Protein AF-A0AAD5MSH5-F1 (afdb_monomer)

Sequence (132 aa):
MSPALSSSQAVLTRASNQLAKDLDSNEAIIKDILGLSEERRESKEDINTLRVKVRRSINELDFRMNNVQAALDKYNAAVDQLGASAASDRTEMDKVEEVIEKTLDLLDRAQDQKISLIHCYDEVDHSQAKFT

Organism: Parelaphostrongylus tenuis (NCBI:txid148309)

Mean predicted aligned error: 6.56 Å

Nearest PDB structures (foldseek):
  6h2d-assembly1_S  TM=4.336E-01  e=3.530E+00  Aeromonas hydrophila subsp. hydrophila AL09-71

pLDDT: mean 86.04, std 11.87, range [52.75, 97.81]

Radius of gyration: 19.92 Å; Cα contacts (8 Å, |Δi|>4): 87; chains: 1; bounding box: 40×21×59 Å

Structure (mmCIF, N/CA/C/O backbone):
data_AF-A0AAD5MSH5-F1
#
_entry.id   AF-A0AAD5MSH5-F1
#
loop_
_atom_site.group_PDB
_atom_site.id
_atom_site.type_symbol
_atom_site.label_atom_id
_atom_site.label_alt_id
_atom_site.label_comp_id
_atom_site.label_asym_id
_atom_site.label_entity_id
_atom_site.label_seq_id
_atom_site.pdbx_PDB_ins_code
_atom_site.Cartn_x
_atom_site.Cartn_y
_atom_site.Cartn_z
_atom_site.occupancy
_atom_site.B_iso_or_equiv
_atom_site.auth_seq_id
_atom_site.auth_comp_id
_atom_site.auth_asym_id
_atom_site.auth_atom_id
_atom_site.pdbx_PDB_model_num
ATOM 1 N N . MET A 1 1 ? 19.717 -1.812 -20.221 1.00 62.75 1 MET A N 1
ATOM 2 C CA . MET A 1 1 ? 18.956 -0.781 -19.465 1.00 62.75 1 MET A CA 1
ATOM 3 C C . MET A 1 1 ? 19.577 0.614 -19.561 1.00 62.75 1 MET A C 1
ATOM 5 O O . MET A 1 1 ? 20.780 0.765 -19.368 1.00 62.75 1 MET A O 1
ATOM 9 N N . SER A 1 2 ? 18.763 1.645 -19.824 1.00 76.06 2 SER A N 1
ATOM 10 C CA . SER A 1 2 ? 19.203 3.051 -19.830 1.00 76.06 2 SER A CA 1
ATOM 11 C C . SER A 1 2 ? 19.409 3.608 -18.406 1.00 76.06 2 SER A C 1
ATOM 13 O O . SER A 1 2 ? 18.768 3.135 -17.461 1.00 76.06 2 SER A O 1
ATOM 15 N N . PRO A 1 3 ? 20.247 4.650 -18.220 1.00 80.88 3 PRO A N 1
ATOM 16 C CA . PRO A 1 3 ? 20.436 5.295 -16.915 1.00 80.88 3 PRO A CA 1
ATOM 17 C C . PRO A 1 3 ? 19.136 5.844 -16.303 1.00 80.88 3 PRO A C 1
ATOM 19 O O . PRO A 1 3 ? 18.953 5.792 -15.088 1.00 80.88 3 PRO A O 1
ATOM 22 N N . ALA A 1 4 ? 18.214 6.334 -17.139 1.00 82.50 4 ALA A N 1
ATOM 23 C CA . ALA A 1 4 ? 16.919 6.856 -16.703 1.00 82.50 4 ALA A CA 1
ATOM 24 C C . ALA A 1 4 ? 16.001 5.754 -16.143 1.00 82.50 4 ALA A C 1
ATOM 26 O O . ALA A 1 4 ? 15.382 5.940 -15.091 1.00 82.50 4 ALA A O 1
ATOM 27 N N . LEU A 1 5 ? 15.962 4.584 -16.791 1.00 85.25 5 LEU A N 1
ATOM 28 C CA . LEU A 1 5 ? 15.197 3.436 -16.300 1.00 85.25 5 LEU A CA 1
ATOM 29 C C . LEU A 1 5 ? 15.795 2.879 -15.003 1.00 85.25 5 LEU A C 1
ATOM 31 O O . LEU A 1 5 ? 15.075 2.619 -14.047 1.00 85.25 5 LEU A O 1
ATOM 35 N N . SER A 1 6 ? 17.122 2.760 -14.937 1.00 86.81 6 SER A N 1
ATOM 36 C CA . SER A 1 6 ? 17.810 2.297 -13.726 1.00 86.81 6 SER A CA 1
ATOM 37 C C . SER A 1 6 ? 17.542 3.221 -12.526 1.00 86.81 6 SER A C 1
ATOM 39 O O . SER A 1 6 ? 17.233 2.758 -11.428 1.00 86.81 6 SER A O 1
ATOM 41 N N . SER A 1 7 ? 17.585 4.539 -12.745 1.00 90.12 7 SER A N 1
ATOM 42 C CA . SER A 1 7 ? 17.289 5.535 -11.711 1.00 90.12 7 SER A CA 1
ATOM 43 C C . SER A 1 7 ? 15.833 5.469 -11.234 1.00 90.12 7 SER A C 1
ATOM 45 O O . SER A 1 7 ? 15.577 5.415 -10.030 1.00 90.12 7 SER A O 1
ATOM 47 N N . SER A 1 8 ? 14.870 5.416 -12.161 1.00 90.88 8 SER A N 1
ATOM 48 C CA . SER A 1 8 ? 13.445 5.317 -11.811 1.00 90.88 8 SER A CA 1
ATOM 49 C C . SER A 1 8 ? 13.112 4.005 -11.094 1.00 90.88 8 SER A C 1
ATOM 51 O O . SER A 1 8 ? 12.410 4.039 -10.083 1.00 90.88 8 SER A O 1
ATOM 53 N N . GLN A 1 9 ? 13.703 2.879 -11.507 1.00 92.88 9 GLN A N 1
ATOM 54 C CA . GLN A 1 9 ? 13.558 1.598 -10.809 1.00 92.88 9 GLN A CA 1
ATOM 55 C C . GLN A 1 9 ? 14.077 1.668 -9.368 1.00 92.88 9 GLN A C 1
ATOM 57 O O . GLN A 1 9 ? 13.445 1.147 -8.447 1.00 92.88 9 GLN A O 1
ATOM 62 N N . ALA A 1 10 ? 15.218 2.328 -9.143 1.00 94.19 10 ALA A N 1
ATOM 63 C CA . ALA A 1 10 ? 15.781 2.488 -7.805 1.00 94.19 10 ALA A CA 1
ATOM 64 C C . ALA A 1 10 ? 14.863 3.317 -6.891 1.00 94.19 10 ALA A C 1
ATOM 66 O O . ALA A 1 10 ? 14.709 2.996 -5.710 1.00 94.19 10 ALA A O 1
ATOM 67 N N . VAL A 1 11 ? 14.231 4.365 -7.429 1.00 96.06 11 VAL A N 1
ATOM 68 C CA . VAL A 1 11 ? 13.235 5.166 -6.701 1.00 96.06 11 VAL A CA 1
ATOM 69 C C . VAL A 1 11 ? 12.001 4.327 -6.371 1.00 96.06 11 VAL A C 1
ATOM 71 O O . VAL A 1 11 ? 11.589 4.304 -5.211 1.00 96.06 11 VAL A O 1
ATOM 74 N N . LEU A 1 12 ? 11.466 3.589 -7.348 1.00 96.88 12 LEU A N 1
ATOM 75 C CA . LEU A 1 12 ? 10.310 2.714 -7.159 1.00 96.88 12 LEU A CA 1
ATOM 76 C C . LEU A 1 12 ? 10.575 1.632 -6.106 1.00 96.88 12 LEU A C 1
ATOM 78 O O . LEU A 1 12 ? 9.761 1.416 -5.210 1.00 96.88 12 LEU A O 1
ATOM 82 N N . THR A 1 13 ? 11.759 1.021 -6.146 1.00 95.81 13 THR A N 1
ATOM 83 C CA . THR A 1 13 ? 12.189 0.013 -5.168 1.00 95.81 13 THR A CA 1
ATOM 84 C C . THR A 1 13 ? 12.217 0.590 -3.755 1.00 95.81 13 THR A C 1
ATOM 86 O O . THR A 1 13 ? 11.722 -0.025 -2.813 1.00 95.81 13 THR A O 1
ATOM 89 N N . ARG A 1 14 ? 12.769 1.797 -3.578 1.00 96.38 14 ARG A N 1
ATOM 90 C CA . ARG A 1 14 ? 12.816 2.455 -2.263 1.00 96.38 14 ARG A CA 1
ATOM 91 C C . ARG A 1 14 ? 11.421 2.788 -1.742 1.00 96.38 14 ARG A C 1
ATOM 93 O O . ARG A 1 14 ? 11.162 2.551 -0.564 1.00 96.38 14 ARG A O 1
ATOM 100 N N . ALA A 1 15 ? 10.547 3.316 -2.599 1.00 96.19 15 ALA A N 1
ATOM 101 C CA . ALA A 1 15 ? 9.170 3.629 -2.228 1.00 96.19 15 ALA A CA 1
ATOM 102 C C . ALA A 1 15 ? 8.409 2.358 -1.814 1.00 96.19 15 ALA A C 1
ATOM 104 O O . ALA A 1 15 ? 7.812 2.327 -0.739 1.00 96.19 15 ALA A O 1
ATOM 105 N N . SER A 1 16 ? 8.527 1.292 -2.610 1.00 96.56 16 SER A N 1
ATOM 106 C CA . SER A 1 16 ? 7.879 -0.001 -2.363 1.00 96.56 16 SER A CA 1
ATOM 107 C C . SER A 1 16 ? 8.370 -0.648 -1.068 1.00 96.56 16 SER A C 1
ATOM 109 O O . SER A 1 16 ? 7.571 -1.063 -0.236 1.00 96.56 16 SER A O 1
ATOM 111 N N . ASN A 1 17 ? 9.684 -0.648 -0.825 1.00 96.88 17 ASN A N 1
ATOM 112 C CA . ASN A 1 17 ? 10.255 -1.179 0.417 1.00 96.88 17 ASN A CA 1
ATOM 113 C C . ASN A 1 17 ? 9.756 -0.440 1.658 1.00 96.88 17 ASN A C 1
ATOM 115 O O . ASN A 1 17 ? 9.638 -1.030 2.730 1.00 96.88 17 ASN A O 1
ATOM 119 N N . GLN A 1 18 ? 9.511 0.861 1.539 1.00 96.19 18 GLN A N 1
ATOM 120 C CA . GLN A 1 18 ? 9.016 1.642 2.655 1.00 96.19 18 GLN A CA 1
ATOM 121 C C . GLN A 1 18 ? 7.526 1.387 2.903 1.00 96.19 18 GLN A C 1
ATOM 123 O O . GLN A 1 18 ? 7.146 1.218 4.055 1.00 96.19 18 GLN A O 1
ATOM 128 N N . LEU A 1 19 ? 6.716 1.271 1.843 1.00 96.94 19 LEU A N 1
ATOM 129 C CA . LEU A 1 19 ? 5.322 0.843 1.963 1.00 96.94 19 LEU A CA 1
ATOM 130 C C . LEU A 1 19 ? 5.228 -0.547 2.610 1.00 96.94 19 LEU A C 1
ATOM 132 O O . LEU A 1 19 ? 4.479 -0.712 3.562 1.00 96.94 19 LEU A O 1
ATOM 136 N N . ALA A 1 20 ? 6.042 -1.515 2.176 1.00 95.88 20 ALA A N 1
ATOM 137 C CA . ALA A 1 20 ? 6.054 -2.865 2.745 1.00 95.88 20 ALA A CA 1
ATOM 138 C C . ALA A 1 20 ? 6.337 -2.880 4.261 1.00 95.88 20 ALA A C 1
ATOM 140 O O . ALA A 1 20 ? 5.643 -3.561 5.007 1.00 95.88 20 ALA A O 1
ATOM 141 N N . LYS A 1 21 ? 7.295 -2.074 4.738 1.00 95.31 21 LYS A N 1
ATOM 142 C CA . LYS A 1 21 ? 7.568 -1.936 6.183 1.00 95.31 21 LYS A CA 1
ATOM 143 C C . LYS A 1 21 ? 6.386 -1.368 6.960 1.00 95.31 21 LYS A C 1
ATOM 145 O O . LYS A 1 21 ? 6.148 -1.759 8.106 1.00 95.31 21 LYS A O 1
ATOM 150 N N . ASP A 1 22 ? 5.679 -0.423 6.353 1.00 93.19 22 ASP A N 1
ATOM 151 C CA . ASP A 1 22 ? 4.509 0.186 6.969 1.00 93.19 22 ASP A CA 1
ATOM 152 C C . ASP A 1 22 ? 3.348 -0.824 6.999 1.00 93.19 22 ASP A C 1
ATOM 154 O O . ASP A 1 22 ? 2.639 -0.881 8.003 1.00 93.19 22 ASP A O 1
ATOM 158 N N . LEU A 1 23 ? 3.235 -1.712 5.996 1.00 94.19 23 LEU A N 1
ATOM 159 C CA . LEU A 1 23 ? 2.302 -2.844 6.035 1.00 94.19 23 LEU A CA 1
ATOM 160 C C . LEU A 1 23 ? 2.590 -3.796 7.197 1.00 94.19 23 LEU A C 1
ATOM 162 O O . LEU A 1 23 ? 1.682 -4.100 7.971 1.00 94.19 23 LEU A O 1
ATOM 166 N N . ASP A 1 24 ? 3.842 -4.222 7.363 1.00 93.81 24 ASP A N 1
ATOM 167 C CA . ASP A 1 24 ? 4.233 -5.118 8.460 1.00 93.81 24 ASP A CA 1
ATOM 168 C C . ASP A 1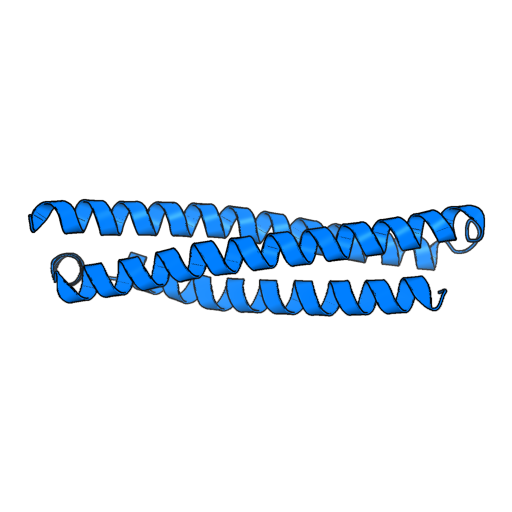 24 ? 3.939 -4.477 9.830 1.00 93.81 24 ASP A C 1
ATOM 170 O O . ASP A 1 24 ? 3.418 -5.113 10.750 1.00 93.81 24 ASP A O 1
ATOM 174 N N . SER A 1 25 ? 4.223 -3.177 9.958 1.00 91.88 25 SER A N 1
ATOM 175 C CA . SER A 1 25 ? 3.978 -2.415 11.188 1.00 91.88 25 SER A CA 1
ATOM 176 C C . SER A 1 25 ? 2.484 -2.278 11.493 1.00 91.88 25 SER A C 1
ATOM 178 O O . SER A 1 25 ? 2.063 -2.407 12.643 1.00 91.88 25 SER A O 1
ATOM 180 N N . ASN A 1 26 ? 1.668 -2.033 10.470 1.00 91.44 26 ASN A N 1
ATOM 181 C CA . ASN A 1 26 ? 0.221 -1.890 10.600 1.00 91.44 26 ASN A CA 1
ATOM 182 C C . ASN A 1 26 ? -0.478 -3.223 10.891 1.00 91.44 26 ASN A C 1
ATOM 184 O O . ASN A 1 26 ? -1.483 -3.231 11.601 1.00 91.44 26 ASN A O 1
ATOM 188 N N . GLU A 1 27 ? 0.057 -4.353 10.423 1.00 91.62 27 GLU A N 1
ATOM 189 C CA . GLU A 1 27 ? -0.480 -5.675 10.757 1.00 91.62 27 GLU A CA 1
ATOM 190 C C . GLU A 1 27 ? -0.406 -5.938 12.267 1.00 91.62 27 GLU A C 1
ATOM 192 O O . GLU A 1 27 ? -1.359 -6.448 12.859 1.00 91.62 27 GLU A O 1
ATOM 197 N N . ALA A 1 28 ? 0.688 -5.526 12.917 1.00 87.81 28 ALA A N 1
ATOM 198 C CA . ALA A 1 28 ? 0.805 -5.596 14.371 1.00 87.81 28 ALA A CA 1
ATOM 199 C C . ALA A 1 28 ? -0.264 -4.739 15.071 1.00 87.81 28 ALA A C 1
ATOM 201 O O . ALA A 1 28 ? -0.859 -5.179 16.047 1.00 87.81 28 ALA A O 1
ATOM 202 N N . ILE A 1 29 ? -0.571 -3.552 14.539 1.00 86.69 29 ILE A N 1
ATOM 203 C CA . ILE A 1 29 ? -1.605 -2.660 15.092 1.00 86.69 29 ILE A CA 1
ATOM 204 C C . ILE A 1 29 ? -2.993 -3.290 14.991 1.00 86.69 29 ILE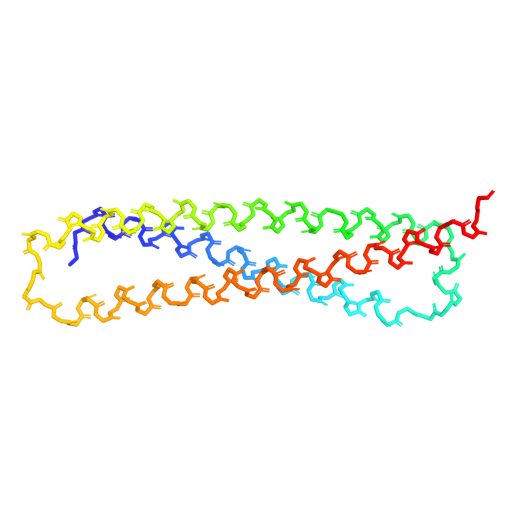 A C 1
ATOM 206 O O . ILE A 1 29 ? -3.748 -3.259 15.961 1.00 86.69 29 ILE A O 1
ATOM 210 N N . ILE A 1 30 ? -3.322 -3.870 13.837 1.00 87.06 30 ILE A N 1
ATOM 211 C CA . ILE A 1 30 ? -4.599 -4.559 13.626 1.00 87.06 30 ILE A CA 1
ATOM 212 C C . ILE A 1 30 ? -4.722 -5.733 14.605 1.00 87.06 30 ILE A C 1
ATOM 214 O O . ILE A 1 30 ? -5.737 -5.859 15.287 1.00 87.06 30 ILE A O 1
ATOM 218 N N . LYS A 1 31 ? -3.674 -6.558 14.733 1.00 86.06 31 LYS A N 1
ATOM 219 C CA . LYS A 1 31 ? -3.651 -7.686 15.680 1.00 86.06 31 LYS A CA 1
ATOM 220 C C . LYS A 1 31 ? -3.800 -7.234 17.128 1.00 86.06 31 LYS A C 1
ATOM 222 O O . LYS A 1 31 ? -4.566 -7.857 17.859 1.00 86.06 31 LYS A O 1
ATOM 227 N N . ASP A 1 32 ? -3.117 -6.158 17.521 1.00 84.25 32 ASP A N 1
ATOM 228 C CA . ASP A 1 32 ? -3.243 -5.580 18.859 1.00 84.25 32 ASP A CA 1
ATOM 229 C C . ASP A 1 32 ? -4.711 -5.248 19.147 1.00 84.25 32 ASP A C 1
ATOM 231 O O . ASP A 1 32 ? -5.244 -5.702 20.151 1.00 84.25 32 ASP A O 1
ATOM 235 N N . ILE A 1 33 ? -5.386 -4.521 18.247 1.00 82.00 33 ILE A N 1
ATOM 236 C CA . ILE A 1 33 ? -6.778 -4.070 18.427 1.00 82.00 33 ILE A CA 1
ATOM 237 C C . ILE A 1 33 ? -7.754 -5.248 18.466 1.00 82.00 33 ILE A C 1
ATOM 239 O O . ILE A 1 33 ? -8.587 -5.342 19.375 1.00 82.00 33 ILE A O 1
ATOM 243 N N . LEU A 1 34 ? -7.626 -6.179 17.518 1.00 80.44 34 LEU A N 1
ATOM 244 C CA . LEU A 1 34 ? -8.467 -7.374 17.463 1.00 80.44 34 LEU A CA 1
ATOM 245 C C . LEU A 1 34 ? -8.268 -8.274 18.692 1.00 80.44 34 LEU A C 1
ATOM 247 O O . LEU A 1 34 ? -9.224 -8.905 19.134 1.00 80.44 34 LEU A O 1
ATOM 251 N N . GLY A 1 35 ? -7.063 -8.297 19.268 1.00 78.88 35 GLY A N 1
ATOM 252 C CA . GLY A 1 35 ? -6.719 -9.080 20.455 1.00 78.88 35 GLY A CA 1
ATOM 253 C C . GLY A 1 35 ? -7.074 -8.438 21.802 1.00 78.88 35 GLY A C 1
ATOM 254 O O . GLY A 1 35 ? -6.910 -9.091 22.833 1.00 78.88 35 GLY A O 1
ATOM 255 N N . LEU A 1 36 ? -7.542 -7.184 21.840 1.00 75.06 36 LEU A N 1
ATOM 256 C CA . LEU A 1 36 ? -7.945 -6.541 23.097 1.00 75.06 36 LEU A CA 1
ATOM 257 C C . LEU A 1 36 ? -9.184 -7.213 23.694 1.00 75.06 36 LEU A C 1
ATOM 259 O O . LEU A 1 36 ? -10.195 -7.372 23.011 1.00 75.06 36 LEU A O 1
ATOM 263 N N . SER A 1 37 ? -9.126 -7.517 24.994 1.00 65.88 37 SER A N 1
ATOM 264 C CA . SER A 1 37 ? -10.303 -7.906 25.775 1.00 65.88 37 SER A CA 1
ATOM 265 C C . SER A 1 37 ? -11.327 -6.768 25.833 1.00 65.88 37 SER A C 1
ATOM 267 O O . SER A 1 37 ? -10.958 -5.593 25.763 1.00 65.88 37 SER A O 1
ATOM 269 N N . GLU A 1 38 ? -12.608 -7.107 26.013 1.00 65.31 38 GLU A N 1
ATOM 270 C CA . GLU A 1 38 ? -13.695 -6.125 26.181 1.00 65.31 38 GLU A CA 1
ATOM 271 C C . GLU A 1 38 ? -13.366 -5.094 27.274 1.00 65.31 38 GLU A C 1
ATOM 273 O O . GLU A 1 38 ? -13.487 -3.896 27.051 1.00 65.31 38 GLU A O 1
ATOM 278 N N . GLU A 1 39 ? -12.795 -5.545 28.392 1.00 61.25 39 GLU A N 1
ATOM 279 C CA . GLU A 1 39 ? -12.407 -4.711 29.538 1.00 61.25 39 GLU A CA 1
ATOM 280 C C . GLU A 1 39 ? -11.338 -3.650 29.193 1.00 61.25 39 GLU A C 1
ATOM 282 O O . GLU A 1 39 ? -11.369 -2.530 29.699 1.00 61.25 39 GLU A O 1
ATOM 287 N N . ARG A 1 40 ? -10.404 -3.955 28.277 1.00 65.25 40 ARG A N 1
ATOM 288 C CA . ARG A 1 40 ? -9.415 -2.978 27.777 1.00 65.25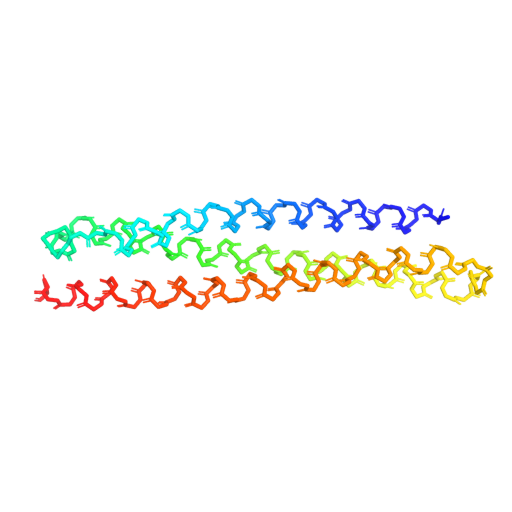 40 ARG A CA 1
ATOM 289 C C . ARG A 1 40 ? -9.983 -2.057 26.701 1.00 65.25 40 ARG A C 1
ATOM 291 O O . ARG A 1 40 ? -9.517 -0.929 26.563 1.00 65.25 40 ARG A O 1
ATOM 298 N N . ARG A 1 41 ? -11.000 -2.511 25.960 1.00 62.75 41 ARG A N 1
ATOM 299 C CA . ARG A 1 41 ? -11.756 -1.681 25.004 1.00 62.75 41 ARG A CA 1
ATOM 300 C C . ARG A 1 41 ? -12.682 -0.678 25.694 1.00 62.75 41 ARG A C 1
ATOM 302 O O . ARG A 1 41 ? -13.261 0.160 25.013 1.00 62.75 41 ARG A O 1
ATOM 309 N N . GLU A 1 42 ? -12.789 -0.744 27.019 1.00 65.25 42 GLU A N 1
ATOM 310 C CA . GLU A 1 42 ? -13.594 0.148 27.855 1.00 65.25 42 GLU A CA 1
ATOM 311 C C . GLU A 1 42 ? -12.757 1.174 28.649 1.00 65.25 42 GLU A C 1
ATOM 313 O O . GLU A 1 42 ? -13.285 2.041 29.344 1.00 65.25 42 GLU A O 1
ATOM 318 N N . SER A 1 43 ? -11.430 1.149 28.524 1.00 73.62 43 SER A N 1
ATOM 319 C CA . SER A 1 43 ? -10.567 2.177 29.112 1.00 73.62 43 SER A CA 1
ATOM 320 C C . SER A 1 43 ? -10.473 3.394 28.186 1.00 73.62 43 SER A C 1
ATOM 322 O O . SER A 1 43 ? -9.892 3.335 27.102 1.00 73.62 43 SER A O 1
ATOM 324 N N . LYS A 1 44 ? -11.024 4.539 28.610 1.00 72.94 44 LYS A N 1
ATOM 325 C CA . LYS A 1 44 ? -11.051 5.788 27.818 1.00 72.94 44 LYS A CA 1
ATOM 326 C C . LYS A 1 44 ? -9.662 6.263 27.359 1.00 72.94 44 LYS A C 1
ATOM 328 O O . LYS A 1 44 ? -9.538 6.836 26.276 1.00 72.94 44 LYS A O 1
ATOM 333 N N . GLU A 1 45 ? -8.627 6.060 28.172 1.00 76.06 45 GLU A N 1
ATOM 334 C CA . GLU A 1 45 ? -7.247 6.448 27.842 1.00 76.06 45 GLU A CA 1
ATOM 335 C C . GLU A 1 45 ? -6.630 5.518 26.784 1.00 76.06 45 GLU A C 1
ATOM 337 O O . GLU A 1 45 ? -6.004 5.989 25.826 1.00 76.06 45 GLU A O 1
ATOM 342 N N . ASP A 1 46 ? -6.902 4.214 26.885 1.00 78.25 46 ASP A N 1
ATOM 343 C CA . ASP A 1 46 ? -6.453 3.218 25.909 1.00 78.25 46 ASP A CA 1
ATOM 344 C C . ASP A 1 46 ? -7.156 3.411 24.556 1.00 78.25 46 ASP A C 1
ATOM 346 O O . ASP A 1 46 ? -6.498 3.427 23.515 1.00 78.25 46 ASP A O 1
ATOM 350 N N . ILE A 1 47 ? -8.467 3.675 24.559 1.00 79.69 47 ILE A N 1
ATOM 351 C CA . ILE A 1 47 ? -9.261 3.973 23.353 1.00 79.69 47 ILE A CA 1
ATOM 352 C C . ILE A 1 47 ? -8.697 5.186 22.601 1.00 79.69 47 ILE A C 1
ATOM 354 O O . ILE A 1 47 ? -8.469 5.117 21.392 1.00 79.69 47 ILE A O 1
ATOM 358 N N . ASN A 1 48 ? -8.422 6.294 23.298 1.00 83.56 48 ASN A N 1
ATOM 359 C CA . ASN A 1 48 ? -7.860 7.493 22.668 1.00 83.56 48 ASN A CA 1
ATOM 360 C C . ASN A 1 48 ? -6.475 7.224 22.063 1.00 83.56 48 ASN A C 1
ATOM 362 O O . ASN A 1 48 ? -6.183 7.671 20.950 1.00 83.56 48 ASN A O 1
ATOM 366 N N . THR A 1 49 ? -5.635 6.470 22.774 1.00 86.56 49 THR A N 1
ATOM 3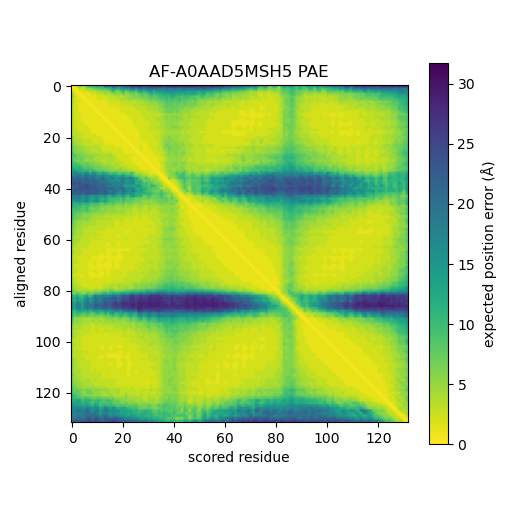67 C CA . THR A 1 49 ? -4.300 6.092 22.297 1.00 86.56 49 THR A CA 1
ATOM 368 C C . THR A 1 49 ? -4.386 5.248 21.026 1.00 86.56 49 THR A C 1
ATOM 370 O O . THR A 1 49 ? -3.704 5.540 20.039 1.00 86.56 49 THR A O 1
ATOM 373 N N . LEU A 1 50 ? -5.269 4.246 21.005 1.00 85.44 50 LEU A N 1
ATOM 374 C CA . LEU A 1 50 ? -5.504 3.394 19.838 1.00 85.44 50 LEU A CA 1
ATOM 375 C C . LEU A 1 50 ? -6.050 4.193 18.658 1.00 85.44 50 LEU A C 1
ATOM 377 O O . LEU A 1 50 ? -5.537 4.070 17.548 1.00 85.44 50 LEU A O 1
ATOM 381 N N . ARG A 1 51 ? -7.016 5.082 18.895 1.00 87.69 51 ARG A N 1
ATOM 382 C CA . ARG A 1 51 ? -7.599 5.947 17.865 1.00 87.69 51 ARG A CA 1
ATOM 383 C C . ARG A 1 51 ? -6.539 6.806 17.175 1.00 87.69 51 ARG A C 1
ATOM 385 O O . ARG A 1 51 ? -6.503 6.883 15.945 1.00 87.69 51 ARG A O 1
ATOM 392 N N . VAL A 1 52 ? -5.654 7.437 17.951 1.00 90.25 52 VAL A N 1
ATOM 393 C CA . VAL A 1 52 ? -4.540 8.233 17.411 1.00 90.25 52 VAL A CA 1
ATOM 394 C C . VAL A 1 52 ? -3.567 7.347 16.629 1.00 90.25 52 VAL A C 1
ATOM 396 O O . VAL A 1 52 ? -3.148 7.734 15.536 1.00 90.25 52 VAL A O 1
ATOM 399 N N . LYS A 1 53 ? -3.240 6.155 17.150 1.00 90.44 53 LYS A N 1
ATOM 400 C CA . LYS A 1 53 ? -2.342 5.186 16.499 1.00 90.44 53 LYS A CA 1
ATOM 401 C C . LYS A 1 53 ? -2.891 4.746 15.137 1.00 90.44 53 LYS A C 1
ATOM 403 O O . LYS A 1 53 ? -2.196 4.891 14.136 1.00 90.44 53 LYS A O 1
ATOM 408 N N . VAL A 1 54 ? -4.150 4.309 15.079 1.00 91.56 54 VAL A N 1
ATOM 409 C CA . VAL A 1 54 ? -4.809 3.859 13.842 1.00 91.56 54 VAL A CA 1
ATOM 410 C C . VAL A 1 54 ? -4.933 4.995 12.835 1.00 91.56 54 VAL A C 1
ATOM 412 O O . VAL A 1 54 ? -4.567 4.831 11.674 1.00 91.56 54 VAL A O 1
ATOM 415 N N . ARG A 1 55 ? -5.377 6.181 13.270 1.00 93.12 55 ARG A N 1
ATOM 416 C CA . ARG A 1 55 ? -5.495 7.343 12.379 1.00 93.12 55 ARG A CA 1
ATOM 417 C C . ARG A 1 55 ? -4.150 7.734 11.771 1.00 93.12 55 ARG A C 1
ATOM 419 O O . ARG A 1 55 ? -4.082 8.064 10.590 1.00 93.12 55 ARG A O 1
ATOM 426 N N . ARG A 1 56 ? -3.078 7.695 12.566 1.00 94.12 56 ARG A N 1
ATOM 427 C CA . ARG A 1 56 ? -1.720 7.941 12.073 1.00 94.12 56 ARG A CA 1
ATOM 428 C C . ARG A 1 56 ? -1.312 6.897 11.035 1.00 94.12 56 ARG A C 1
ATOM 430 O O . ARG A 1 56 ? -0.789 7.286 9.998 1.00 94.12 56 ARG A O 1
ATOM 437 N N . SER A 1 57 ? -1.577 5.618 11.293 1.00 93.94 57 SER A N 1
ATOM 438 C CA . SER A 1 57 ? -1.292 4.532 10.353 1.00 93.94 57 SER A CA 1
ATOM 439 C C . SER A 1 57 ? -2.031 4.680 9.027 1.00 93.94 57 SER A C 1
ATOM 441 O O . SER A 1 57 ? -1.407 4.521 7.985 1.00 93.94 57 SER A O 1
ATOM 443 N N . ILE A 1 58 ? -3.316 5.053 9.045 1.00 94.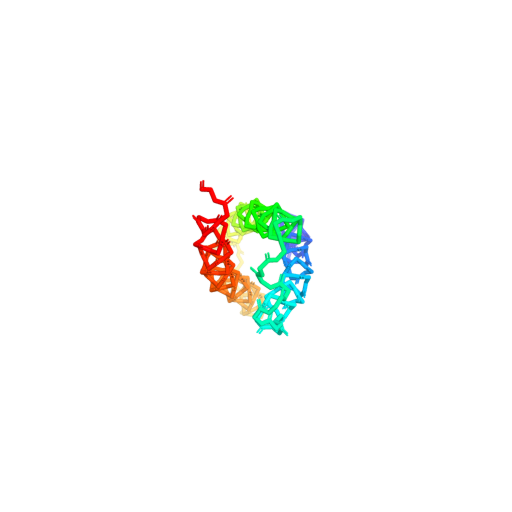38 58 ILE A N 1
ATOM 444 C CA . ILE A 1 58 ? -4.093 5.317 7.822 1.00 94.38 58 ILE A CA 1
ATOM 445 C C . ILE A 1 58 ? -3.447 6.446 7.008 1.00 94.38 58 ILE A C 1
ATOM 447 O O . ILE A 1 58 ? -3.206 6.285 5.815 1.00 94.38 58 ILE A O 1
ATOM 451 N N . ASN A 1 59 ? -3.118 7.567 7.658 1.00 94.12 59 ASN A N 1
ATOM 452 C CA . ASN A 1 59 ? -2.512 8.717 6.982 1.00 94.12 59 ASN A CA 1
ATOM 453 C C . ASN A 1 59 ? -1.125 8.398 6.399 1.00 94.12 59 ASN A C 1
ATOM 455 O O . ASN A 1 59 ? -0.804 8.842 5.298 1.00 94.12 59 ASN A O 1
ATOM 459 N N . GLU A 1 60 ? -0.293 7.655 7.138 1.00 94.62 60 GLU A N 1
ATOM 460 C CA . GLU A 1 60 ? 1.026 7.231 6.657 1.00 94.62 60 GLU A CA 1
ATOM 461 C C . GLU A 1 60 ? 0.873 6.302 5.449 1.00 94.62 60 GLU A C 1
ATOM 463 O O . GLU A 1 60 ? 1.551 6.490 4.441 1.00 94.62 60 GLU A O 1
ATOM 468 N N . LEU A 1 61 ? -0.066 5.355 5.510 1.00 95.00 61 LEU A N 1
ATOM 469 C CA . LEU A 1 61 ? -0.320 4.422 4.420 1.00 95.00 61 LEU A CA 1
ATOM 470 C C . LEU A 1 61 ? -0.776 5.151 3.149 1.00 95.00 61 LEU A C 1
ATOM 472 O O . LEU A 1 61 ? -0.217 4.911 2.082 1.00 95.00 61 LEU A O 1
ATOM 476 N N . ASP A 1 62 ? -1.682 6.125 3.274 1.00 95.88 62 ASP A N 1
ATOM 477 C CA . ASP A 1 62 ? -2.098 6.989 2.162 1.00 95.88 62 ASP A CA 1
ATOM 478 C C . ASP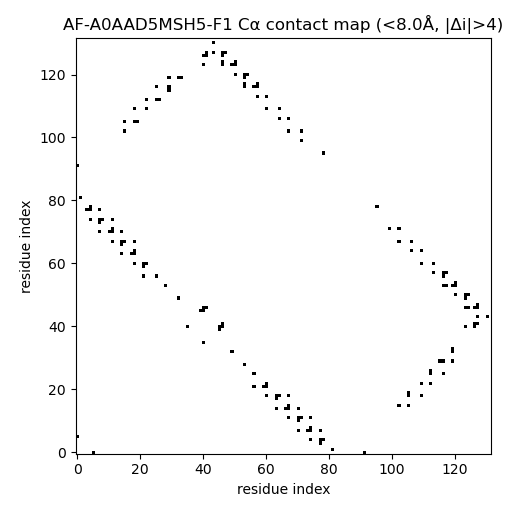 A 1 62 ? -0.925 7.758 1.549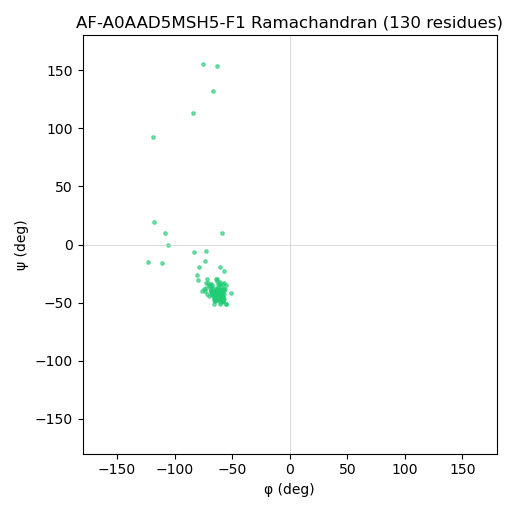 1.00 95.88 62 ASP A C 1
ATOM 480 O O . ASP A 1 62 ? -0.758 7.814 0.327 1.00 95.88 62 ASP A O 1
ATOM 484 N N . PHE A 1 63 ? -0.070 8.337 2.391 1.00 96.31 63 PHE A N 1
ATOM 485 C CA . PHE A 1 63 ? 1.126 9.029 1.925 1.00 96.31 63 PHE A CA 1
ATOM 486 C C . PHE A 1 63 ? 2.077 8.085 1.172 1.00 96.31 63 PHE A C 1
ATOM 488 O O . PHE A 1 63 ? 2.630 8.449 0.130 1.00 96.31 63 PHE A O 1
ATOM 495 N N . ARG A 1 64 ? 2.266 6.857 1.662 1.00 96.06 64 ARG A N 1
ATOM 496 C CA . ARG A 1 64 ? 3.150 5.857 1.045 1.00 96.06 64 ARG A CA 1
ATOM 497 C C . ARG A 1 64 ? 2.611 5.318 -0.264 1.00 96.06 64 ARG A C 1
ATOM 499 O O . ARG A 1 64 ? 3.382 5.245 -1.218 1.00 96.06 64 ARG A O 1
ATOM 506 N N . MET A 1 65 ? 1.323 4.996 -0.327 1.00 97.81 65 MET A N 1
ATOM 507 C CA . MET A 1 65 ? 0.665 4.551 -1.554 1.00 97.81 65 MET A CA 1
ATOM 508 C C . MET A 1 65 ? 0.793 5.613 -2.649 1.00 97.81 65 MET A C 1
ATOM 510 O O . MET A 1 65 ? 1.244 5.301 -3.748 1.00 97.81 65 MET A O 1
ATOM 514 N N . ASN A 1 66 ? 0.538 6.885 -2.323 1.00 97.44 66 ASN A N 1
ATOM 515 C CA . ASN A 1 66 ? 0.724 7.994 -3.264 1.00 97.44 66 ASN A CA 1
ATOM 516 C C . ASN A 1 66 ? 2.177 8.120 -3.752 1.00 97.44 66 ASN A C 1
ATOM 518 O O . ASN A 1 66 ? 2.422 8.373 -4.931 1.00 97.44 66 ASN A O 1
ATOM 522 N N . ASN A 1 67 ? 3.160 7.916 -2.869 1.00 97.19 67 ASN A N 1
ATOM 523 C CA . ASN A 1 67 ? 4.573 7.946 -3.252 1.00 97.19 67 ASN A CA 1
ATOM 524 C C . ASN A 1 67 ? 4.971 6.771 -4.156 1.00 97.19 67 ASN A C 1
ATOM 526 O O . ASN A 1 67 ? 5.756 6.968 -5.085 1.00 97.19 67 ASN A O 1
ATOM 530 N N . VAL A 1 68 ? 4.460 5.565 -3.888 1.00 97.81 68 VAL A N 1
ATOM 531 C CA . VAL A 1 68 ? 4.684 4.385 -4.736 1.00 97.81 68 VAL A CA 1
ATOM 532 C C . VAL A 1 68 ? 4.040 4.594 -6.102 1.00 97.81 68 VAL A C 1
ATOM 534 O O . VAL A 1 68 ? 4.726 4.415 -7.104 1.00 97.81 68 VAL A O 1
ATOM 537 N N . GLN A 1 69 ? 2.796 5.077 -6.151 1.00 97.75 69 GLN A N 1
ATOM 538 C CA . GLN A 1 69 ? 2.111 5.389 -7.406 1.00 97.75 69 GLN A CA 1
ATOM 539 C C . GLN A 1 69 ? 2.894 6.419 -8.230 1.00 97.75 69 GLN A C 1
ATOM 541 O O . GLN A 1 69 ? 3.220 6.172 -9.385 1.00 97.75 69 GLN A O 1
ATOM 546 N N . ALA A 1 70 ? 3.319 7.528 -7.617 1.00 97.19 70 ALA A N 1
ATOM 547 C CA . ALA A 1 70 ? 4.107 8.546 -8.312 1.00 97.19 70 ALA A CA 1
ATOM 548 C C . ALA A 1 70 ? 5.481 8.033 -8.790 1.00 97.19 70 ALA A C 1
ATOM 550 O O . ALA A 1 70 ? 6.037 8.545 -9.767 1.00 97.19 70 ALA A O 1
ATOM 551 N N . ALA A 1 71 ? 6.076 7.061 -8.092 1.00 96.38 71 ALA A N 1
ATOM 552 C CA . ALA A 1 71 ? 7.310 6.412 -8.526 1.00 96.38 71 ALA A CA 1
ATOM 553 C C . ALA A 1 71 ? 7.063 5.431 -9.683 1.00 96.38 71 ALA A C 1
ATOM 555 O O . ALA A 1 71 ? 7.875 5.384 -10.609 1.00 96.38 71 ALA A O 1
ATOM 556 N N . LEU A 1 72 ? 5.945 4.703 -9.651 1.00 96.88 72 LEU A N 1
ATOM 557 C CA . LEU A 1 72 ? 5.514 3.792 -10.707 1.00 96.88 72 LEU A CA 1
ATOM 558 C C . LEU A 1 72 ? 5.210 4.559 -11.996 1.00 96.88 72 LEU A C 1
ATOM 560 O O . LEU A 1 72 ? 5.713 4.185 -13.049 1.00 96.88 72 LEU A O 1
ATOM 564 N N . ASP A 1 73 ? 4.511 5.691 -11.910 1.00 96.12 73 ASP A N 1
ATOM 565 C CA . ASP A 1 73 ? 4.220 6.548 -13.066 1.00 96.12 73 ASP A CA 1
ATOM 566 C C . ASP A 1 73 ? 5.512 7.024 -13.755 1.00 96.12 73 ASP A C 1
ATOM 568 O O . ASP A 1 73 ? 5.625 7.021 -14.981 1.00 96.12 73 ASP A O 1
ATOM 572 N N . LYS A 1 74 ? 6.536 7.389 -12.968 1.00 94.31 74 LYS A N 1
ATOM 573 C CA . LYS A 1 74 ? 7.860 7.774 -13.491 1.00 94.31 74 LYS A CA 1
ATOM 574 C C . LYS A 1 74 ? 8.613 6.598 -14.104 1.00 94.31 74 LYS A C 1
ATOM 576 O O . LYS A 1 74 ? 9.336 6.794 -15.080 1.00 94.31 74 LYS A O 1
ATOM 581 N N . TYR A 1 75 ? 8.491 5.412 -13.513 1.00 93.25 75 TYR A N 1
ATOM 582 C CA . TYR A 1 75 ? 9.086 4.192 -14.046 1.00 93.25 75 TYR A CA 1
ATOM 583 C C . TYR A 1 75 ? 8.447 3.822 -15.387 1.00 93.25 75 TYR A C 1
ATOM 585 O O . TYR A 1 75 ? 9.170 3.678 -16.367 1.00 93.25 75 TYR A O 1
ATOM 593 N N . ASN A 1 76 ? 7.116 3.813 -15.466 1.00 92.19 76 ASN A N 1
ATOM 594 C CA . ASN A 1 76 ? 6.365 3.574 -16.699 1.00 92.19 76 ASN A CA 1
ATOM 595 C C . ASN A 1 76 ? 6.726 4.592 -17.786 1.00 92.19 76 ASN A C 1
ATOM 597 O O . ASN A 1 76 ? 7.060 4.201 -18.897 1.00 92.19 76 ASN A O 1
ATOM 601 N N . ALA A 1 77 ? 6.814 5.884 -17.455 1.00 91.38 77 ALA A N 1
ATOM 602 C CA . ALA A 1 77 ? 7.261 6.892 -18.417 1.00 91.38 77 ALA A CA 1
ATOM 603 C C . ALA A 1 77 ? 8.694 6.637 -18.938 1.00 91.38 77 ALA A C 1
ATOM 605 O O . ALA A 1 77 ? 8.992 6.912 -20.101 1.00 91.38 77 ALA A O 1
ATOM 606 N N . ALA A 1 78 ? 9.597 6.114 -18.098 1.00 89.12 78 ALA A N 1
ATOM 607 C CA . ALA A 1 78 ? 10.947 5.732 -18.517 1.00 89.12 78 ALA A CA 1
ATOM 608 C C . ALA A 1 78 ? 10.958 4.449 -19.373 1.00 89.12 78 ALA A C 1
ATOM 610 O O . ALA A 1 78 ? 11.788 4.331 -20.278 1.00 89.12 78 ALA A O 1
ATOM 611 N N . VAL A 1 79 ? 10.042 3.512 -19.109 1.00 88.38 79 VAL A N 1
ATOM 612 C CA . VAL A 1 79 ? 9.802 2.311 -19.927 1.00 88.38 79 VAL A CA 1
ATOM 613 C C . VAL A 1 79 ? 9.251 2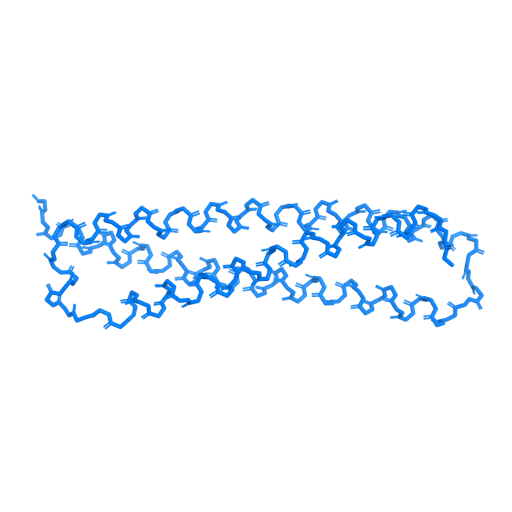.697 -21.300 1.00 88.38 79 VAL A C 1
ATOM 615 O O . VAL A 1 79 ? 9.783 2.247 -22.311 1.00 88.38 79 VAL A O 1
ATOM 618 N N . ASP A 1 80 ? 8.265 3.590 -21.368 1.00 86.44 80 ASP A N 1
ATOM 619 C CA . ASP A 1 80 ? 7.666 4.050 -22.627 1.00 86.44 80 ASP A CA 1
ATOM 620 C C . ASP A 1 80 ? 8.704 4.724 -23.537 1.00 86.44 80 ASP A C 1
ATOM 622 O O . ASP A 1 80 ? 8.744 4.491 -24.747 1.00 86.44 80 ASP A O 1
ATOM 626 N N . GLN A 1 81 ? 9.614 5.509 -22.948 1.00 82.75 81 GLN A N 1
ATOM 627 C CA . GLN A 1 81 ? 10.744 6.113 -23.666 1.00 82.75 81 GLN A CA 1
ATOM 628 C C . GLN A 1 81 ? 11.715 5.068 -24.234 1.00 82.75 81 GLN A C 1
ATOM 630 O O . GLN A 1 81 ? 12.339 5.306 -25.268 1.00 82.75 81 GLN A O 1
ATOM 635 N N . LEU A 1 82 ? 11.841 3.910 -23.580 1.00 75.38 82 LEU A N 1
ATOM 636 C CA . LEU A 1 82 ? 12.621 2.774 -24.071 1.00 75.38 82 LEU A CA 1
ATOM 637 C C . LEU A 1 82 ? 11.871 1.961 -25.128 1.00 75.38 82 LEU A C 1
ATOM 639 O O . LEU A 1 82 ? 12.515 1.432 -26.031 1.00 75.38 82 LEU A O 1
ATOM 643 N N . GLY A 1 83 ? 10.538 1.893 -25.072 1.00 62.12 83 GLY A N 1
ATOM 644 C CA . GLY A 1 83 ? 9.691 1.186 -26.041 1.00 62.12 83 GLY A CA 1
ATOM 645 C C . GLY A 1 83 ? 9.874 1.652 -27.492 1.00 62.12 83 GLY A C 1
ATOM 646 O O . GLY A 1 83 ? 9.670 0.871 -28.418 1.00 62.12 83 GLY A O 1
ATOM 647 N N . ALA A 1 84 ? 10.364 2.878 -27.705 1.00 54.34 84 ALA A N 1
ATOM 648 C CA . ALA A 1 84 ? 10.736 3.383 -29.028 1.00 54.34 84 ALA A CA 1
ATOM 649 C C . ALA A 1 84 ? 12.112 2.891 -29.538 1.00 54.34 84 ALA A C 1
ATOM 651 O O . ALA A 1 84 ? 12.362 2.947 -30.741 1.00 54.34 84 ALA A O 1
ATOM 652 N N . SER A 1 85 ? 13.010 2.407 -28.666 1.00 54.69 85 SER A N 1
ATOM 653 C CA . SER A 1 85 ? 14.384 2.003 -29.029 1.00 54.69 85 SER A CA 1
ATOM 654 C C . SER A 1 85 ? 14.756 0.555 -28.683 1.00 54.69 85 SER A C 1
ATOM 656 O O . SER A 1 85 ? 15.783 0.073 -29.153 1.00 54.69 85 SER A O 1
ATOM 658 N N . ALA A 1 86 ? 13.979 -0.129 -27.839 1.00 54.38 86 ALA A N 1
ATOM 659 C CA . ALA A 1 86 ? 14.368 -1.375 -27.171 1.00 54.38 86 ALA A CA 1
ATOM 660 C C . ALA A 1 86 ? 13.499 -2.593 -27.531 1.00 54.38 86 ALA A C 1
ATOM 662 O O . ALA A 1 86 ? 13.554 -3.600 -26.831 1.00 54.38 86 ALA A O 1
ATOM 663 N N . ALA A 1 87 ? 12.756 -2.557 -28.645 1.00 52.75 87 ALA A N 1
ATOM 664 C CA . ALA A 1 87 ? 11.901 -3.655 -29.134 1.00 52.75 87 ALA A CA 1
ATOM 665 C C . ALA A 1 87 ? 12.628 -5.002 -29.416 1.00 52.75 87 ALA A C 1
ATOM 667 O O . ALA A 1 87 ? 12.050 -5.905 -30.011 1.00 52.75 87 ALA A O 1
ATOM 668 N N . SER A 1 88 ? 13.894 -5.150 -29.016 1.00 56.34 88 SER A N 1
ATOM 669 C CA . SER A 1 88 ? 14.773 -6.278 -29.322 1.00 56.34 88 SER A CA 1
ATOM 670 C C . SER A 1 88 ? 15.113 -7.180 -28.125 1.00 56.34 88 SER A C 1
ATOM 672 O O . SER A 1 88 ? 15.606 -8.278 -28.377 1.00 56.34 88 SER A O 1
ATOM 674 N N . ASP A 1 89 ? 14.899 -6.778 -26.863 1.00 71.12 89 ASP A N 1
ATOM 675 C CA . ASP A 1 89 ? 15.273 -7.610 -25.700 1.00 71.12 89 ASP A CA 1
ATOM 676 C C . ASP A 1 89 ? 14.062 -7.980 -24.835 1.00 71.12 89 ASP A C 1
ATOM 678 O O . ASP A 1 89 ? 13.665 -7.272 -23.908 1.00 71.12 89 ASP A O 1
ATOM 682 N N . ARG A 1 90 ? 13.479 -9.139 -25.154 1.00 75.25 90 ARG A N 1
ATOM 683 C CA . ARG A 1 90 ? 12.338 -9.726 -24.440 1.00 75.25 90 ARG A CA 1
ATOM 684 C C . ARG A 1 90 ? 12.625 -9.931 -22.948 1.00 75.25 90 ARG A C 1
ATOM 686 O O . ARG A 1 90 ? 11.739 -9.734 -22.132 1.00 75.25 90 ARG A O 1
ATOM 693 N N . THR A 1 91 ? 13.874 -10.228 -22.587 1.00 79.31 91 THR A N 1
ATOM 694 C CA . THR A 1 91 ? 14.271 -10.474 -21.192 1.00 79.31 91 THR A CA 1
ATOM 695 C C . THR A 1 91 ? 14.205 -9.207 -20.341 1.00 79.31 91 THR A C 1
ATOM 697 O O . THR A 1 91 ? 13.938 -9.277 -19.142 1.00 79.31 91 THR A O 1
ATOM 700 N N . GLU A 1 92 ? 14.500 -8.039 -20.923 1.00 78.75 92 GLU A N 1
ATOM 701 C CA . GLU A 1 92 ? 14.366 -6.763 -20.212 1.00 78.75 92 GLU A CA 1
ATOM 702 C C . GLU A 1 92 ? 12.890 -6.384 -20.035 1.00 78.75 92 GLU A C 1
ATOM 704 O O . GLU A 1 92 ? 12.529 -5.897 -18.966 1.00 78.75 92 GLU A O 1
ATOM 709 N N . MET A 1 93 ? 12.041 -6.669 -21.028 1.00 81.69 93 MET A N 1
ATOM 710 C CA . MET A 1 93 ? 10.597 -6.420 -20.937 1.00 81.69 93 MET A CA 1
ATOM 711 C C . MET A 1 93 ? 9.911 -7.312 -19.897 1.00 81.69 93 MET A C 1
ATOM 713 O O . MET A 1 93 ? 9.165 -6.788 -19.075 1.00 81.69 93 MET A O 1
ATOM 717 N N . ASP A 1 94 ? 10.240 -8.607 -19.843 1.00 86.12 94 ASP A N 1
ATOM 718 C CA . ASP A 1 94 ? 9.687 -9.527 -18.836 1.00 86.12 94 ASP A CA 1
ATOM 719 C C . ASP A 1 94 ? 10.016 -9.051 -17.399 1.00 86.12 94 ASP A C 1
ATOM 721 O O . ASP A 1 94 ? 9.188 -9.112 -16.494 1.00 86.12 94 ASP A O 1
ATOM 725 N N . LYS A 1 95 ? 11.223 -8.504 -17.178 1.00 86.75 95 LYS A N 1
ATOM 726 C CA . LYS A 1 95 ? 11.622 -7.939 -15.872 1.00 86.75 95 LYS A CA 1
ATOM 727 C C . LYS A 1 95 ? 10.884 -6.649 -15.529 1.00 86.75 95 LYS A C 1
ATOM 729 O O . LYS A 1 95 ? 10.645 -6.380 -14.354 1.00 86.75 95 LYS A O 1
ATOM 734 N N . VAL A 1 96 ? 10.606 -5.813 -16.527 1.00 88.56 96 VAL A N 1
ATOM 735 C CA . VAL A 1 96 ? 9.829 -4.581 -16.344 1.00 88.56 96 VAL A CA 1
ATOM 736 C C . VAL A 1 96 ? 8.406 -4.931 -15.923 1.00 88.56 96 VAL A C 1
ATOM 738 O O . VAL A 1 96 ? 7.914 -4.367 -14.948 1.00 88.56 96 VAL A O 1
ATOM 741 N N . GLU A 1 97 ? 7.786 -5.889 -16.612 1.00 89.88 97 GLU A N 1
ATOM 742 C CA . GLU A 1 97 ? 6.448 -6.393 -16.296 1.00 89.88 97 GLU A CA 1
ATOM 743 C C . GLU A 1 97 ? 6.397 -6.949 -14.868 1.00 89.88 97 GLU A C 1
ATOM 745 O O . GLU A 1 97 ? 5.595 -6.480 -14.064 1.00 89.88 97 GLU A O 1
ATOM 750 N N . GLU A 1 98 ? 7.352 -7.804 -14.488 1.00 92.31 98 GLU A N 1
ATOM 751 C CA . GLU A 1 98 ? 7.451 -8.346 -13.126 1.00 92.31 98 GLU A CA 1
ATOM 752 C C . GLU A 1 98 ? 7.564 -7.245 -12.049 1.00 92.31 98 GLU A C 1
ATOM 754 O O . GLU A 1 98 ? 6.995 -7.357 -10.961 1.00 92.31 98 GLU A O 1
ATOM 759 N N . VAL A 1 99 ? 8.311 -6.166 -12.316 1.00 92.31 99 VAL A N 1
ATOM 760 C CA . VAL A 1 99 ? 8.437 -5.031 -11.382 1.00 92.31 99 VAL A CA 1
ATOM 761 C C . VAL A 1 99 ? 7.115 -4.274 -11.252 1.00 92.31 99 VAL A C 1
ATOM 763 O O . VAL A 1 99 ? 6.753 -3.879 -10.138 1.00 92.31 99 VAL A O 1
ATOM 766 N N . ILE A 1 100 ? 6.404 -4.065 -12.361 1.00 93.75 100 ILE A N 1
ATOM 767 C CA . ILE A 1 100 ? 5.113 -3.371 -12.374 1.00 93.75 100 ILE A CA 1
ATOM 768 C C . ILE A 1 100 ? 4.074 -4.202 -11.623 1.00 93.75 100 ILE A C 1
ATOM 770 O O . ILE A 1 100 ? 3.461 -3.682 -10.692 1.00 93.75 100 ILE A O 1
ATOM 774 N N . GLU A 1 101 ? 3.937 -5.488 -11.950 1.00 95.62 101 GLU A N 1
ATOM 775 C CA . GLU A 1 101 ? 2.996 -6.409 -11.302 1.00 95.62 101 GLU A CA 1
ATOM 776 C C . GLU A 1 101 ? 3.206 -6.453 -9.788 1.00 95.62 101 GLU A C 1
ATOM 778 O O . GLU A 1 101 ? 2.285 -6.174 -9.025 1.00 95.62 101 GLU A O 1
ATOM 783 N N . LYS A 1 102 ? 4.447 -6.666 -9.329 1.00 95.62 102 LYS A N 1
ATOM 784 C CA . LYS A 1 102 ? 4.756 -6.679 -7.888 1.00 95.62 102 LYS A CA 1
ATOM 785 C C . LYS A 1 102 ? 4.435 -5.361 -7.191 1.00 95.62 102 LYS A C 1
ATOM 787 O O . LYS A 1 102 ? 4.125 -5.354 -6.000 1.00 95.62 102 LYS A O 1
ATOM 792 N N . THR A 1 103 ? 4.573 -4.242 -7.898 1.00 96.50 103 THR A N 1
ATOM 793 C CA . THR A 1 103 ? 4.240 -2.924 -7.348 1.00 96.50 103 THR A CA 1
ATOM 794 C C . THR A 1 103 ? 2.729 -2.761 -7.214 1.00 96.50 103 THR A C 1
ATOM 796 O O . THR A 1 103 ? 2.269 -2.260 -6.189 1.00 96.50 103 THR A O 1
ATOM 799 N N . LEU A 1 104 ? 1.967 -3.194 -8.219 1.00 97.06 104 LEU A N 1
ATOM 800 C CA . LEU A 1 104 ? 0.505 -3.161 -8.195 1.00 97.06 104 LEU A CA 1
ATOM 801 C C . LEU A 1 104 ? -0.045 -4.072 -7.092 1.00 97.06 104 LEU A C 1
ATOM 803 O O . LEU A 1 104 ? -0.811 -3.599 -6.259 1.00 97.06 104 LEU A O 1
ATOM 807 N N . ASP A 1 105 ? 0.461 -5.301 -6.978 1.00 97.56 105 ASP A N 1
ATOM 808 C CA . ASP A 1 105 ? 0.105 -6.222 -5.890 1.00 97.56 105 ASP A CA 1
ATOM 809 C C . ASP A 1 105 ? 0.364 -5.606 -4.505 1.00 97.56 105 ASP A C 1
ATOM 811 O O . ASP A 1 105 ? -0.396 -5.802 -3.553 1.00 97.56 105 ASP A O 1
ATOM 815 N N . LEU A 1 106 ? 1.461 -4.856 -4.358 1.00 97.00 106 LEU A N 1
ATOM 816 C CA . LEU A 1 106 ? 1.781 -4.170 -3.108 1.00 97.00 106 LEU A CA 1
ATOM 817 C C . LEU A 1 106 ? 0.799 -3.027 -2.809 1.00 97.00 106 LEU A C 1
ATOM 819 O O . LEU A 1 106 ? 0.436 -2.835 -1.646 1.00 97.00 106 LEU A O 1
ATOM 823 N N . LEU A 1 107 ? 0.381 -2.273 -3.828 1.00 97.50 107 LEU A N 1
ATOM 824 C CA . LEU A 1 107 ? -0.621 -1.213 -3.698 1.00 97.50 107 LEU A CA 1
ATOM 825 C C . LEU A 1 107 ? -1.998 -1.782 -3.340 1.00 97.50 107 LEU A C 1
ATOM 827 O O . LEU A 1 107 ? -2.650 -1.240 -2.448 1.00 97.50 107 LEU A O 1
ATOM 831 N N . ASP A 1 108 ? -2.398 -2.895 -3.952 1.00 97.75 108 ASP A N 1
ATOM 832 C CA . ASP A 1 108 ? -3.660 -3.576 -3.651 1.00 97.75 108 ASP A CA 1
ATOM 833 C C . ASP A 1 108 ? -3.676 -4.086 -2.205 1.00 97.75 108 ASP A C 1
ATOM 835 O O . ASP A 1 108 ? -4.584 -3.773 -1.432 1.00 97.75 108 ASP A O 1
ATOM 839 N N . ARG A 1 109 ? -2.599 -4.753 -1.769 1.00 96.62 109 ARG A N 1
ATOM 840 C CA . ARG A 1 109 ? -2.439 -5.171 -0.364 1.00 96.62 109 ARG A CA 1
ATOM 841 C C . ARG A 1 109 ? -2.488 -3.993 0.609 1.00 96.62 109 ARG A C 1
ATOM 843 O O . ARG A 1 109 ? -3.015 -4.127 1.715 1.00 96.62 109 ARG A O 1
ATOM 850 N N . ALA A 1 110 ? -1.922 -2.848 0.229 1.00 96.38 110 ALA A N 1
ATOM 851 C CA . ALA A 1 110 ? -1.992 -1.639 1.040 1.00 96.38 110 ALA A CA 1
ATOM 852 C C . ALA A 1 110 ? -3.417 -1.091 1.126 1.00 96.38 110 ALA A C 1
ATOM 854 O O . ALA A 1 110 ? -3.861 -0.715 2.211 1.00 96.38 110 ALA A O 1
ATOM 855 N N . GLN A 1 111 ? -4.163 -1.108 0.025 1.00 97.00 111 GLN A N 1
ATOM 856 C CA . GL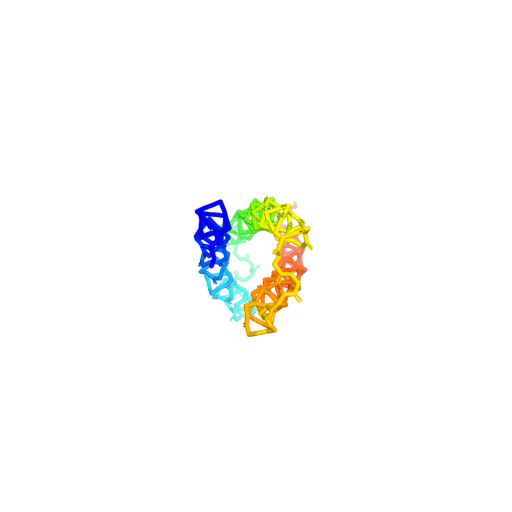N A 1 111 ? -5.562 -0.703 0.011 1.00 97.00 111 GLN A CA 1
ATOM 857 C C . GLN A 1 111 ? -6.425 -1.600 0.917 1.00 97.00 111 GLN A C 1
ATOM 859 O O . GLN A 1 111 ? -7.209 -1.085 1.718 1.00 97.00 111 GLN A O 1
ATOM 864 N N . ASP A 1 112 ? -6.233 -2.918 0.872 1.00 96.06 112 ASP A N 1
ATOM 865 C CA . ASP A 1 112 ? -6.944 -3.868 1.739 1.00 96.06 112 ASP A CA 1
ATOM 866 C C . ASP A 1 112 ? -6.638 -3.638 3.225 1.00 96.06 112 ASP A C 1
ATOM 868 O O . ASP A 1 112 ? -7.527 -3.627 4.089 1.00 96.06 112 ASP A O 1
ATOM 872 N N . GLN A 1 113 ? -5.367 -3.397 3.550 1.00 95.12 113 GLN A N 1
ATOM 873 C CA . GLN A 1 113 ? -4.979 -3.112 4.925 1.00 95.12 113 GLN A CA 1
ATOM 874 C C . GLN A 1 113 ? -5.506 -1.752 5.397 1.00 95.12 113 GLN A C 1
ATOM 876 O O . GLN A 1 113 ? -5.909 -1.617 6.554 1.00 95.12 113 GLN A O 1
ATOM 881 N N . LYS A 1 114 ? -5.571 -0.753 4.508 1.00 95.62 114 LYS A N 1
ATOM 882 C CA . LYS A 1 114 ? -6.205 0.536 4.798 1.00 95.62 114 LYS A CA 1
ATOM 883 C C . LYS A 1 114 ? -7.665 0.348 5.202 1.00 95.62 114 LYS A C 1
ATOM 885 O O . LYS A 1 114 ? -8.088 0.905 6.212 1.00 95.62 114 LYS A O 1
ATOM 890 N N . ILE A 1 115 ? -8.417 -0.449 4.441 1.00 94.69 115 ILE A N 1
ATOM 891 C CA . ILE A 1 115 ? -9.817 -0.778 4.744 1.00 94.69 115 ILE A CA 1
ATOM 892 C C . ILE A 1 115 ? -9.913 -1.433 6.127 1.00 94.69 115 ILE A C 1
ATOM 894 O O . ILE A 1 115 ? -10.721 -1.017 6.955 1.00 94.69 115 ILE A O 1
ATOM 898 N N . SER A 1 116 ? -9.023 -2.381 6.425 1.00 92.56 116 SER A N 1
ATOM 899 C CA . SER A 1 116 ? -8.967 -3.041 7.736 1.00 92.56 116 SER A CA 1
ATOM 900 C C . SER A 1 116 ? -8.691 -2.060 8.886 1.00 92.56 116 SER A C 1
ATOM 902 O O . SER A 1 116 ? -9.328 -2.135 9.936 1.00 92.56 116 SER A O 1
ATOM 904 N N . LEU A 1 117 ? -7.777 -1.103 8.693 1.00 92.56 117 LEU A N 1
ATOM 905 C CA . LEU A 1 117 ? -7.496 -0.052 9.675 1.00 92.56 117 LEU A CA 1
ATOM 906 C C . LEU A 1 117 ? -8.681 0.898 9.864 1.00 92.56 117 LEU A C 1
ATOM 908 O O . LEU A 1 117 ? -8.933 1.318 10.989 1.00 92.56 117 LEU A O 1
ATOM 912 N N . ILE A 1 118 ? -9.413 1.233 8.799 1.00 92.88 118 ILE A N 1
ATOM 913 C CA . ILE A 1 118 ? -10.628 2.056 8.892 1.00 92.88 118 ILE A CA 1
ATOM 914 C C . ILE A 1 118 ? -11.687 1.334 9.729 1.00 92.88 118 ILE A C 1
ATOM 916 O O . ILE A 1 118 ? -12.216 1.926 10.663 1.00 92.88 118 ILE A O 1
ATOM 920 N N . HIS A 1 119 ? -11.915 0.040 9.487 1.00 90.50 119 HIS A N 1
ATOM 921 C CA . HIS A 1 119 ? -12.815 -0.752 10.326 1.00 90.50 119 HIS A CA 1
ATOM 922 C C . HIS A 1 119 ? -12.374 -0.767 11.797 1.00 90.50 119 HIS A C 1
ATOM 924 O O . HIS A 1 119 ? -13.192 -0.529 12.682 1.00 90.50 119 HIS A O 1
ATOM 930 N N . CYS A 1 120 ? -11.076 -0.950 12.067 1.00 88.00 120 CYS A N 1
ATOM 931 C CA . CYS A 1 120 ? -10.543 -0.869 13.431 1.00 88.00 120 CYS A CA 1
ATOM 932 C C . CYS A 1 120 ? -10.768 0.517 14.057 1.00 88.00 120 CYS A C 1
ATOM 934 O O . CYS A 1 120 ? -11.077 0.623 15.242 1.00 88.00 120 CYS A O 1
ATOM 936 N N . TYR A 1 121 ? -10.596 1.590 13.281 1.00 88.56 121 TYR A N 1
ATOM 937 C CA . TYR A 1 121 ? -10.830 2.953 13.749 1.00 88.56 121 TYR A CA 1
ATOM 938 C C . TYR A 1 121 ? -12.294 3.159 14.138 1.00 88.56 121 TYR A C 1
ATOM 940 O O . TYR A 1 121 ? -12.561 3.687 15.217 1.00 88.56 121 TYR A O 1
ATOM 948 N N . ASP A 1 122 ? -13.220 2.706 13.294 1.00 87.25 122 ASP A N 1
ATOM 949 C CA . ASP A 1 122 ? -14.651 2.815 13.547 1.00 87.25 122 ASP A CA 1
ATOM 950 C C . ASP A 1 122 ? -15.035 2.031 14.810 1.00 87.25 122 ASP A C 1
ATOM 952 O O . ASP A 1 122 ? -15.720 2.573 15.673 1.00 87.25 122 ASP A O 1
ATOM 956 N N . GLU A 1 123 ? -14.547 0.801 14.997 1.00 83.12 123 GLU A N 1
ATOM 957 C CA . GLU A 1 123 ? -14.796 0.008 16.215 1.00 83.12 123 GLU A CA 1
ATOM 958 C C . GLU A 1 123 ? -14.310 0.708 17.497 1.00 83.12 123 GLU A C 1
ATOM 960 O O . GLU A 1 123 ? -14.998 0.715 18.529 1.00 83.12 123 GLU A O 1
ATOM 965 N N . VAL A 1 124 ? -13.131 1.331 17.435 1.00 83.38 124 VAL A N 1
ATOM 966 C CA . VAL A 1 124 ? -12.560 2.095 18.551 1.00 83.38 124 VAL A CA 1
ATOM 967 C C . VAL A 1 124 ? -13.381 3.366 18.820 1.00 83.38 124 VAL A C 1
ATOM 969 O O . VAL A 1 124 ? -13.651 3.681 19.980 1.00 83.38 124 VAL A O 1
ATOM 972 N N . ASP A 1 125 ? -13.842 4.070 17.782 1.00 80.75 125 ASP A N 1
ATOM 973 C CA . ASP A 1 125 ? -14.654 5.290 17.917 1.00 80.75 125 ASP A CA 1
ATOM 974 C C . ASP A 1 125 ? -16.054 4.995 18.493 1.00 80.75 125 ASP A C 1
ATOM 976 O O . ASP A 1 125 ? -16.516 5.694 19.397 1.00 80.75 125 ASP A O 1
ATOM 980 N N . HIS A 1 126 ? -16.693 3.894 18.078 1.00 78.25 126 HIS A N 1
ATOM 981 C CA . HIS A 1 126 ? -17.958 3.428 18.667 1.00 78.25 126 HIS A CA 1
ATOM 982 C C . HIS A 1 126 ? -17.809 3.072 20.151 1.00 78.25 126 HIS A C 1
ATOM 984 O O . HIS A 1 126 ? -18.714 3.322 20.950 1.00 78.25 126 HIS A O 1
ATOM 990 N N . SER A 1 127 ? -16.665 2.506 20.539 1.00 74.31 127 SER A N 1
ATOM 991 C CA . SER A 1 127 ? -16.373 2.199 21.942 1.00 74.31 127 SER A CA 1
ATOM 992 C C . SER A 1 127 ? -16.213 3.479 22.770 1.00 74.31 127 SER A C 1
ATOM 994 O O . SER A 1 127 ? -16.684 3.535 23.903 1.00 74.31 127 SER A O 1
ATOM 996 N N . GLN A 1 128 ? -15.651 4.547 22.190 1.00 69.06 128 GLN A N 1
ATOM 997 C CA . GLN A 1 128 ? -15.522 5.854 22.841 1.00 69.06 128 GLN A CA 1
ATOM 998 C C . GLN A 1 128 ? -16.875 6.514 23.144 1.00 69.06 128 GLN A C 1
ATOM 1000 O O . GLN A 1 128 ? -17.025 7.121 24.205 1.00 69.06 128 GLN A O 1
ATOM 1005 N N . ALA A 1 129 ? -17.854 6.389 22.241 1.00 68.56 129 ALA A N 1
ATOM 1006 C CA . ALA A 1 129 ? -19.186 6.980 22.402 1.00 68.56 129 ALA A CA 1
ATOM 1007 C C . ALA A 1 129 ? -19.941 6.458 23.641 1.00 68.56 129 ALA A C 1
ATOM 1009 O O . ALA A 1 129 ? -20.862 7.109 24.124 1.00 68.56 129 ALA A O 1
ATOM 1010 N N . LYS A 1 130 ? -19.534 5.306 24.195 1.00 67.56 130 LYS A N 1
ATOM 1011 C CA . LYS A 1 130 ? -20.067 4.774 25.459 1.00 67.56 130 LYS A CA 1
ATOM 1012 C C . LYS A 1 130 ? -19.568 5.531 26.704 1.00 67.56 130 LYS A C 1
ATOM 1014 O O . LYS A 1 130 ? -20.134 5.354 27.777 1.00 67.56 130 LYS A O 1
ATOM 1019 N N . PHE A 1 131 ? -18.523 6.356 26.575 1.00 62.19 131 PHE A N 1
ATOM 1020 C CA . PHE A 1 131 ? -17.880 7.113 27.667 1.00 62.19 131 PHE A CA 1
ATOM 1021 C C . PHE A 1 131 ? -18.146 8.627 27.623 1.00 62.19 131 PHE A C 1
ATOM 1023 O O . PHE A 1 131 ? -17.469 9.395 28.324 1.00 62.19 131 PHE A O 1
ATOM 1030 N N . THR A 1 132 ? -19.070 9.057 26.766 1.00 58.78 132 THR A N 1
ATOM 1031 C CA . THR A 1 132 ? -19.550 10.440 26.611 1.00 58.78 132 THR A CA 1
ATOM 1032 C C . THR A 1 132 ? -20.999 10.536 27.031 1.00 58.78 132 THR A C 1
ATOM 1034 O O . THR A 1 132 ? -21.308 11.488 27.778 1.00 58.78 132 THR A O 1
#

Solvent-accessible surface area (backbone atoms only — not comparable to full-atom values): 7119 Å² total; per-residue (Å²): 138,53,74,64,40,55,52,28,47,53,50,27,50,54,35,45,56,51,42,53,53,51,51,59,54,47,51,54,52,52,50,52,62,74,66,52,51,72,76,56,56,67,34,72,68,55,35,54,50,50,44,53,51,41,54,50,50,48,55,50,50,54,54,35,49,54,48,29,50,58,26,45,55,50,30,50,56,36,48,58,66,36,60,79,77,50,89,80,49,68,72,60,51,55,53,51,50,53,53,52,52,58,49,51,54,51,47,51,54,48,51,54,50,43,53,52,44,50,54,53,38,51,56,42,53,60,44,51,64,78,79,111

Foldseek 3Di:
DDPQLVVLLVQLVVLLVVLVVLLVVLVVLLCVLVPDDPVLLQDLVSLVVSLVVLVVSLVVLVVSLVSNVVSLVSNVVVVVVCVVPPPDDPPVVVVSVVSNVVSVVSSVSSVVSSVSSVVSNVSSVVSNVVVD

Secondary structure (DSSP, 8-state):
--HHHHHHHHHHHHHHHHHHHHHHHHHHHHHHHHT--TTTTT-HHHHHHHHHHHHHHHHHHHHHHHHHHHHHHHHHHHHHHHHTT-TT-HHHHHHHHHHHHHHHHHHHHHHHHHHHHHHHHHHHHHHHGGG-